Protein 3ES1 (pdb70)

Organism: Novosphingobium aromaticivorans (strain ATCC 700278 / DSM 12444 / CCUG 56034 / CIP 105152 / NBRC 16084 / F199) (NCBI:txid279238)

Sequence (160 aa):
EEALSDSGLPPVQRVVTGHDAHGRAVFKSEDVTPTRIPSGDASFLLVWTTATVPADNNDETDGRQREAGLTLDGGSVIRVVDLPGKESPHHRTNSIDYGIVLEGEIELELDDGAKRTVRQGGIIVQRGTNHLWRNTTDKPCRIAFILIEAPAYLHNGQPLPE

Foldseek 3Di:
DDQAPQRHFFDKAWDWAADPVRDIDTDDIDTGHFADPVPQKGKFWHAWAQAPVGDRVDPDGRRPDDDDDDDLHGKTKMKIKHAQHKDDDFDQWWKKKAWADAKKWKAFPPRDIDIAGHRGIDTRDRGHIMIHHNDHHMIMMIMMTGGHGADADVHDHDDD

InterPro domains:
  IPR011051 RmlC-like cupin domain superfamily [SSF51182] (77-151)
  IPR013096 Cupin 2, conserved barrel [PF07883] (82-149)
  IPR014710 RmlC-like jelly roll fold [G3DSA:2.60.120.10] (40-171)
  IPR047142 Oryzines biosynthesis cluster protein J/Cupin-domain-containing oxidoreductase virC-like [PTHR36156] (3-154)

Solvent-accessible surface area: 10150 Å² total

Nearest PDB structures (foldseek):
  3es1-assembly1_A-2  TM=1.006E+00  e=6.444E-29  Novosphingobium aromaticivorans DSM 12444
  2i45-assembly3_E  TM=8.284E-01  e=2.999E-05  Neisseria meningitidis
  2i45-assembly5_J  TM=8.050E-01  e=6.528E-05  Neisseria meningitidis
  5cu1-assembly1_A  TM=8.122E-01  e=1.660E-04  Ruegeria pomeroyi DSS-3
  4b29-assembly1_A  TM=8.159E-01  e=4.446E-04  Roseovarius nubinhibens ISM

Secondary structure (DSSP, 8-state):
----TTSSPPEEEEEEEE-TTS-EEEEEEEEE----TTSS--EEEEEEESSSS--TT----GGGPPP-SSTT-SEEEEEE--TT-B-----SEEEEEEEEES-EEEE-GGG-EEEE-TT-EEEE-S---EEE--SSS--EEEEEEEE-PPPEETTEEPP-

CATH classification: 2.20.70.150 (+1 more: 2.60.120.10)

Structure (mmCIF, N/CA/C/O backbone):
data_3ES1
#
_entry.id   3ES1
#
_cell.length_a   78.330
_cell.length_b   78.330
_cell.length_c   107.320
_cell.angle_alpha   90.000
_cell.angle_beta   90.000
_cell.angle_gamma   120.000
#
_symmetry.space_group_name_H-M   'P 64 2 2'
#
loop_
_entity.id
_entity.type
_entity.pdbx_description
1 polymer 'Cupin 2, conserved barrel domain protein'
2 non-polymer 'CHLORIDE ION'
3 water water
#
loop_
_atom_site.group_PDB
_atom_site.id
_atom_site.type_symbol
_atom_site.label_atom_id
_atom_site.label_alt_id
_atom_site.label_comp_id
_atom_site.label_asym_id
_atom_site.label_entity_id
_atom_site.label_seq_id
_atom_site.pdbx_PDB_ins_code
_atom_site.Cartn_x
_atom_site.Cartn_y
_atom_site.Cartn_z
_atom_site.occupancy
_atom_site.B_iso_or_equiv
_atom_site.auth_seq_id
_atom_site.auth_comp_id
_atom_site.auth_asym_id
_atom_site.auth_atom_id
_atom_site.pdbx_PDB_model_num
ATOM 1 N N A GLU A 1 4 ? 49.012 35.586 30.183 0.50 31.71 3 GLU A N 1
ATOM 2 N N B GLU A 1 4 ? 48.782 36.831 31.061 0.50 30.31 3 GLU A N 1
ATOM 3 C CA A GLU A 1 4 ? 47.515 35.488 30.032 0.50 31.15 3 GLU A CA 1
ATOM 4 C CA B GLU A 1 4 ? 47.787 36.000 30.301 0.50 30.07 3 GLU A CA 1
ATOM 5 C C A GLU A 1 4 ? 46.953 36.789 29.473 0.50 30.97 3 GLU A C 1
ATOM 6 C C B GLU A 1 4 ? 46.985 36.980 29.486 0.50 30.23 3 GLU A C 1
ATOM 7 O O A GLU A 1 4 ? 46.523 37.719 30.168 0.50 32.25 3 GLU A O 1
ATOM 8 O O B GLU A 1 4 ? 46.391 37.923 30.043 0.50 31.35 3 GLU A O 1
ATOM 19 N N . ALA A 1 5 ? 47.026 36.801 28.167 1.00 29.11 4 ALA A N 1
ATOM 20 C CA . ALA A 1 5 ? 46.410 37.760 27.285 1.00 27.82 4 ALA A CA 1
ATOM 21 C C . ALA A 1 5 ? 45.954 36.966 26.068 1.00 25.54 4 ALA A C 1
ATOM 22 O O . ALA A 1 5 ? 46.415 35.869 25.853 1.00 24.70 4 ALA A O 1
ATOM 24 N N . LEU A 1 6 ? 45.024 37.546 25.322 1.00 24.64 5 LEU A N 1
ATOM 25 C CA . LEU A 1 6 ? 44.670 37.084 23.977 1.00 23.18 5 LEU A CA 1
ATOM 26 C C . LEU A 1 6 ? 45.934 36.986 23.133 1.00 21.90 5 LEU A C 1
ATOM 27 O O . LEU A 1 6 ? 46.856 37.771 23.269 1.00 20.92 5 LEU A O 1
ATOM 32 N N . SER A 1 7 ? 45.979 35.968 22.280 1.00 20.76 6 SER A N 1
ATOM 33 C CA . SER A 1 7 ? 47.063 35.807 21.301 1.00 19.19 6 SER A CA 1
ATOM 34 C C . SER A 1 7 ? 47.108 36.965 20.299 1.00 18.89 6 SER A C 1
ATOM 35 O O . SER A 1 7 ? 46.113 37.671 20.037 1.00 17.68 6 SER A O 1
ATOM 38 N N . ASP A 1 8 ? 48.293 37.165 19.746 1.00 19.03 7 ASP A N 1
ATOM 39 C CA . ASP A 1 8 ? 48.500 38.256 18.775 1.00 19.20 7 ASP A CA 1
ATOM 40 C C . ASP A 1 8 ? 47.662 38.014 17.504 1.00 20.08 7 ASP A C 1
ATOM 41 O O . ASP A 1 8 ? 47.515 38.899 16.676 1.00 19.86 7 ASP A O 1
ATOM 46 N N . SER A 1 9 ? 47.136 36.791 17.352 1.00 19.45 8 SER A N 1
ATOM 47 C CA . SER A 1 9 ? 46.290 36.423 16.203 1.00 19.35 8 SER A CA 1
ATOM 48 C C . SER A 1 9 ? 44.834 36.715 16.517 1.00 20.33 8 SER A C 1
ATOM 49 O O . SER A 1 9 ? 43.961 36.578 15.665 1.00 19.86 8 SER A O 1
ATOM 52 N N . GLY A 1 10 ? 44.588 37.100 17.759 1.00 20.84 9 GLY A N 1
ATOM 53 C CA . GLY A 1 10 ? 43.209 37.317 18.253 1.00 20.69 9 GLY A CA 1
ATOM 54 C C . GLY A 1 10 ? 42.503 36.095 18.792 1.00 20.81 9 GLY A C 1
ATOM 55 O O . GLY A 1 10 ? 41.338 36.175 19.260 1.00 22.09 9 GLY A O 1
ATOM 56 N N . LEU A 1 11 ? 43.216 34.984 18.735 1.00 19.44 10 LEU A N 1
ATOM 57 C CA . LEU A 1 11 ? 42.746 33.686 19.292 1.00 18.23 10 LEU A CA 1
ATOM 58 C C . LEU A 1 11 ? 43.159 33.487 20.761 1.00 18.20 10 LEU A C 1
ATOM 59 O O . LEU A 1 11 ? 44.080 34.138 21.250 1.00 18.34 10 LEU A O 1
ATOM 64 N N . PRO A 1 12 ? 42.433 32.636 21.492 1.00 18.74 11 PRO A N 1
ATOM 65 C CA . PRO A 1 12 ? 42.721 32.410 22.922 1.00 18.06 11 PRO A CA 1
ATOM 66 C C . PRO A 1 12 ? 44.130 31.934 23.199 1.00 17.72 11 PRO A C 1
ATOM 67 O O . PRO A 1 12 ? 44.747 31.325 22.329 1.00 19.10 11 PRO A O 1
ATOM 71 N N . PRO A 1 13 ? 44.667 32.258 24.385 1.00 18.11 12 PRO A N 1
ATOM 72 C CA . PRO A 1 13 ? 45.965 31.683 24.756 1.00 18.02 12 PRO A CA 1
ATOM 73 C C . PRO A 1 13 ? 45.818 30.201 24.962 1.00 18.26 12 PRO A C 1
ATOM 74 O O . PRO A 1 13 ? 44.718 29.665 25.067 1.00 19.60 12 PRO A O 1
ATOM 78 N N . VAL A 1 14 ? 46.956 29.546 25.049 1.00 18.34 13 VAL A N 1
ATOM 79 C CA . VAL A 1 14 ? 47.018 28.085 25.117 1.00 18.33 13 VAL A CA 1
ATOM 80 C C . VAL A 1 14 ? 47.417 27.578 26.519 1.00 17.67 13 VAL A C 1
ATOM 81 O O . VAL A 1 14 ? 48.426 27.951 27.056 1.00 17.89 13 VAL A O 1
ATOM 85 N N . GLN A 1 15 ? 46.573 26.732 27.086 1.00 17.67 14 GLN A N 1
ATOM 86 C CA . GLN A 1 15 ? 46.874 26.000 28.327 1.00 17.30 14 GLN A CA 1
ATOM 87 C C . GLN A 1 15 ? 47.800 24.842 28.036 1.00 17.67 14 GLN A C 1
ATOM 88 O O . GLN A 1 15 ? 47.539 24.022 27.143 1.00 18.42 14 GLN A O 1
ATOM 94 N N . ARG A 1 16 ? 48.866 24.775 28.828 1.00 17.55 15 ARG A N 1
ATOM 95 C CA . ARG A 1 16 ? 49.840 23.688 28.815 1.00 18.31 15 ARG A CA 1
ATOM 96 C C . ARG A 1 16 ? 49.902 23.032 30.200 1.00 17.26 15 ARG A C 1
ATOM 97 O O . ARG A 1 16 ? 50.082 23.708 31.218 1.00 16.76 15 ARG A O 1
ATOM 105 N N . VAL A 1 17 ? 49.724 21.728 30.214 1.00 17.40 16 VAL A N 1
ATOM 106 C CA . VAL A 1 17 ? 49.803 20.946 31.442 1.00 17.51 16 VAL A CA 1
ATOM 107 C C . VAL A 1 17 ? 50.877 19.918 31.281 1.00 17.37 16 VAL A C 1
ATOM 108 O O . VAL A 1 17 ? 50.806 19.078 30.389 1.00 19.79 16 VAL A O 1
ATOM 112 N N . VAL A 1 18 ? 51.852 19.941 32.168 1.00 17.46 17 VAL A N 1
ATOM 113 C CA . VAL A 1 18 ? 53.007 19.006 32.093 1.00 16.86 17 VAL A CA 1
ATOM 114 C C . VAL A 1 18 ? 53.078 18.104 33.298 1.00 16.66 17 VAL A C 1
ATOM 115 O O . VAL A 1 18 ? 53.056 18.571 34.429 1.00 17.01 17 VAL A O 1
ATOM 119 N N . THR A 1 19 ? 53.211 16.796 33.047 1.00 16.50 18 THR A N 1
ATOM 120 C CA . THR A 1 19 ? 53.275 15.815 34.114 1.00 16.52 18 THR A CA 1
ATOM 121 C C . THR A 1 19 ? 54.711 15.396 34.386 1.00 16.98 18 THR A C 1
ATOM 122 O O . THR A 1 19 ? 55.608 15.714 33.641 1.00 18.43 18 THR A O 1
ATOM 126 N N . GLY A 1 20 ? 54.893 14.751 35.520 1.00 17.33 19 GLY A N 1
ATOM 127 C CA . GLY A 1 20 ? 56.217 14.255 35.915 1.00 18.65 19 GLY A CA 1
ATOM 128 C C . GLY A 1 20 ? 56.108 13.339 37.115 1.00 19.01 19 GLY A C 1
ATOM 129 O O . GLY A 1 20 ? 55.009 13.020 37.557 1.00 18.05 19 GLY A O 1
ATOM 130 N N . HIS A 1 21 ? 57.266 12.958 37.644 1.00 2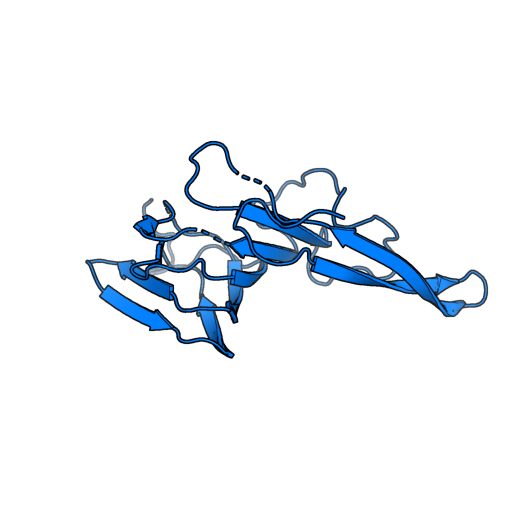0.11 20 HIS A N 1
ATOM 131 C CA . HIS A 1 21 ? 57.359 12.094 38.836 1.00 19.81 20 HIS A CA 1
ATOM 132 C C . HIS A 1 21 ? 58.031 12.835 39.958 1.00 20.61 20 HIS A C 1
ATOM 133 O O . HIS A 1 21 ? 58.930 13.655 39.721 1.00 20.04 20 HIS A O 1
ATOM 140 N N . ASP A 1 22 ? 57.556 12.583 41.169 1.00 20.86 21 ASP A N 1
ATOM 141 C CA . ASP A 1 22 ? 58.144 13.193 42.357 1.00 22.08 21 ASP A CA 1
ATOM 142 C C . ASP A 1 22 ? 59.218 12.297 42.954 1.00 22.31 21 ASP A C 1
ATOM 143 O O . ASP A 1 22 ? 59.602 11.269 42.367 1.00 22.75 21 ASP A O 1
ATOM 148 N N . ALA A 1 23 ? 59.728 12.704 44.108 1.00 23.40 22 ALA A N 1
ATOM 149 C CA . ALA A 1 23 ? 60.879 12.008 44.703 1.00 23.93 22 ALA A CA 1
ATOM 150 C C . ALA A 1 23 ? 60.468 10.661 45.210 1.00 24.80 22 ALA A C 1
ATOM 151 O O . ALA A 1 23 ? 61.303 9.854 45.569 1.00 25.02 22 ALA A O 1
ATOM 153 N N . HIS A 1 24 ? 59.162 10.428 45.231 1.00 24.48 23 HIS A N 1
ATOM 154 C CA . HIS A 1 24 ? 58.582 9.184 45.750 1.00 24.93 23 HIS A CA 1
ATOM 155 C C . HIS A 1 24 ? 58.153 8.308 44.626 1.00 24.16 23 HIS A C 1
ATOM 156 O O . HIS A 1 24 ? 57.595 7.255 44.854 1.00 24.87 23 HIS A O 1
ATOM 163 N N . GLY A 1 25 ? 58.462 8.738 43.407 1.00 23.39 24 GLY A N 1
ATOM 164 C CA . GLY A 1 25 ? 58.170 7.942 42.210 1.00 22.59 24 GLY A CA 1
ATOM 165 C C . GLY A 1 25 ? 56.696 7.974 41.837 1.00 21.82 24 GLY A C 1
ATOM 166 O O . GLY A 1 25 ? 56.196 7.123 41.099 1.00 22.97 24 GLY A O 1
ATOM 167 N N . ARG A 1 26 ? 55.998 8.950 42.393 1.00 20.81 25 ARG A N 1
ATOM 168 C CA . ARG A 1 26 ? 54.577 9.206 42.074 1.00 19.47 25 ARG A CA 1
ATOM 169 C C . ARG A 1 26 ? 54.367 10.169 40.902 1.00 18.49 25 ARG A C 1
ATOM 170 O O . ARG A 1 26 ? 55.115 11.151 40.710 1.00 18.09 25 ARG A O 1
ATOM 178 N N . ALA A 1 27 ? 53.328 9.875 40.130 1.00 18.04 26 ALA A N 1
ATOM 179 C CA . ALA A 1 27 ? 52.901 10.739 39.007 1.00 17.50 26 ALA A CA 1
ATOM 180 C C . ALA A 1 27 ? 52.118 11.933 39.550 1.00 18.06 26 ALA A C 1
ATOM 181 O O . ALA A 1 27 ? 51.112 11.806 40.252 1.00 17.36 26 ALA A O 1
ATOM 183 N N . VAL A 1 28 ? 52.679 13.093 39.253 1.00 18.69 27 VAL A N 1
ATOM 184 C CA . VAL A 1 28 ? 52.195 14.376 39.716 1.00 18.77 27 VAL A CA 1
ATOM 185 C C . VAL A 1 28 ? 52.170 15.385 38.582 1.00 20.19 27 VAL A C 1
ATOM 186 O O . VAL A 1 28 ? 52.714 15.132 37.504 1.00 20.92 27 VAL A O 1
ATOM 190 N N . PHE A 1 29 ? 51.520 16.516 38.840 1.00 19.83 28 PHE A N 1
ATOM 191 C CA . PHE A 1 29 ? 51.558 17.688 37.910 1.00 19.63 28 PHE A CA 1
ATOM 192 C C . PHE A 1 29 ? 52.823 18.488 38.148 1.00 20.22 28 PHE A C 1
ATOM 193 O O . PHE A 1 29 ? 53.126 18.848 39.285 1.00 20.60 28 PHE A O 1
ATOM 201 N N . LYS A 1 30 ? 53.558 18.740 37.064 1.00 20.37 29 LYS A N 1
ATOM 202 C CA . LYS A 1 30 ? 54.878 19.383 37.093 1.00 21.68 29 LYS A CA 1
ATOM 203 C C . LYS A 1 30 ? 54.738 20.887 36.904 1.00 21.63 29 LYS A C 1
ATOM 204 O O . LYS A 1 30 ? 55.360 21.663 37.608 1.00 21.30 29 LYS A O 1
ATOM 210 N N . SER A 1 31 ? 53.891 21.279 35.958 1.00 21.20 30 SER A N 1
ATOM 211 C CA . SER A 1 31 ? 53.609 22.671 35.686 1.00 21.34 30 SER A CA 1
ATOM 212 C C . SER A 1 31 ? 52.330 22.858 34.881 1.00 21.41 30 SER A C 1
ATOM 213 O O . SER A 1 31 ? 51.853 21.949 34.164 1.00 22.35 30 SER A O 1
ATOM 216 N N . GLU A 1 32 ? 51.782 24.047 35.024 1.00 20.70 31 GLU A N 1
ATOM 217 C CA . GLU A 1 32 ? 50.628 24.474 34.227 1.00 20.73 31 GLU A CA 1
ATOM 218 C C . GLU A 1 32 ? 50.698 25.950 33.945 1.00 20.41 31 GLU A C 1
ATOM 219 O O . GLU A 1 32 ? 51.061 26.739 34.819 1.00 20.37 31 GLU A O 1
ATOM 225 N N . ASP A 1 33 ? 50.374 26.316 32.719 1.00 19.37 32 ASP A N 1
ATOM 226 C CA . ASP A 1 33 ? 50.425 27.723 32.304 1.00 18.97 32 ASP A CA 1
ATOM 227 C C . ASP A 1 33 ? 49.440 27.970 31.203 1.00 19.15 32 ASP A C 1
ATOM 228 O O . ASP A 1 33 ? 49.104 27.070 30.475 1.00 16.94 32 ASP A O 1
ATOM 233 N N . VAL A 1 34 ? 49.014 29.229 31.084 1.00 18.37 33 VAL A N 1
ATOM 234 C CA . VAL A 1 34 ? 48.168 29.656 29.969 1.00 18.58 33 VAL A CA 1
ATOM 235 C C . VAL A 1 34 ? 48.893 30.823 29.315 1.00 19.46 33 VAL A C 1
ATOM 236 O O . VAL A 1 34 ? 49.067 31.867 29.943 1.00 19.13 33 VAL A O 1
ATOM 240 N N . THR A 1 35 ? 49.301 30.622 28.057 1.00 19.84 34 THR A N 1
ATOM 241 C CA . THR A 1 35 ? 50.241 31.500 27.348 1.00 19.39 34 THR A CA 1
ATOM 242 C C . THR A 1 35 ? 49.789 31.823 25.907 1.00 20.00 34 THR A C 1
ATOM 243 O O . THR A 1 35 ? 49.386 30.936 25.175 1.00 18.55 34 THR A O 1
ATOM 247 N N . PRO A 1 36 ? 49.857 33.105 25.500 1.00 19.61 35 PRO A N 1
ATOM 248 C CA . PRO A 1 36 ? 49.473 33.474 24.139 1.00 19.44 35 PRO A CA 1
ATOM 249 C C . PRO A 1 36 ? 50.470 33.057 23.084 1.00 18.97 35 PRO A C 1
ATOM 250 O O . PRO A 1 36 ? 51.653 32.975 23.350 1.00 17.60 35 PRO A O 1
ATOM 254 N N . THR A 1 37 ? 49.973 32.813 21.872 1.00 18.88 36 THR A N 1
ATOM 255 C CA . THR A 1 37 ? 50.850 32.806 20.700 1.00 18.75 36 THR A CA 1
ATOM 256 C C . THR A 1 37 ? 51.234 34.277 20.423 1.00 17.41 36 THR A C 1
ATOM 257 O O . THR A 1 37 ? 50.473 35.207 20.649 1.00 18.31 36 THR A O 1
ATOM 261 N N . ARG A 1 38 ? 52.468 34.451 19.983 1.00 18.39 37 ARG A N 1
ATOM 262 C CA . ARG A 1 38 ? 53.036 35.772 19.694 1.00 18.40 37 ARG A CA 1
ATOM 263 C C . ARG A 1 38 ? 53.530 35.918 18.254 1.00 18.08 37 ARG A C 1
ATOM 264 O O . ARG A 1 38 ? 54.020 34.978 17.593 1.00 17.87 37 ARG A O 1
ATOM 280 N N . ILE A 1 40 ? 55.414 36.744 14.898 1.00 18.28 39 ILE A N 1
ATOM 281 C CA . ILE A 1 40 ? 56.784 36.665 14.344 1.00 18.51 39 ILE A CA 1
ATOM 282 C C . ILE A 1 40 ? 57.067 37.975 13.558 1.00 18.34 39 ILE A C 1
ATOM 283 O O . ILE A 1 40 ? 56.121 38.705 13.176 1.00 17.98 39 ILE A O 1
ATOM 288 N N . PRO A 1 41 ? 58.360 38.279 13.310 1.00 18.63 40 PRO A N 1
ATOM 289 C CA . PRO A 1 41 ? 58.693 39.568 12.666 1.00 19.10 40 PRO A CA 1
ATOM 290 C C . PRO A 1 41 ? 57.998 39.862 11.344 1.00 19.28 40 PRO A C 1
ATOM 291 O O . PRO A 1 41 ? 57.629 41.010 11.099 1.00 19.40 40 PRO A O 1
ATOM 295 N N . SER A 1 42 ? 57.765 38.837 10.540 1.00 19.07 41 SER A N 1
ATOM 296 C CA . SER A 1 42 ? 57.149 39.002 9.190 1.00 18.97 41 SER A CA 1
ATOM 297 C C . SER A 1 42 ? 55.694 39.481 9.244 1.00 19.93 41 SER A C 1
ATOM 298 O O . SER A 1 42 ? 55.184 40.123 8.296 1.00 19.66 41 SER A O 1
ATOM 301 N N . GLY A 1 43 ? 55.062 39.204 10.385 1.00 19.24 42 GLY A N 1
ATOM 302 C CA . GLY A 1 43 ? 53.641 39.475 10.593 1.00 19.04 42 GLY A CA 1
ATOM 303 C C . GLY A 1 43 ? 52.691 38.481 9.931 1.00 19.25 42 GLY A C 1
ATOM 304 O O . GLY A 1 43 ? 51.510 38.688 9.903 1.00 21.01 42 GLY A O 1
ATOM 305 N N . ASP A 1 44 ? 53.222 37.390 9.419 1.00 18.93 43 ASP A N 1
ATOM 306 C CA . ASP A 1 44 ? 52.409 36.359 8.737 1.00 19.04 43 ASP A CA 1
ATOM 307 C C . ASP A 1 44 ? 51.721 35.354 9.659 1.00 18.03 43 ASP A C 1
ATOM 308 O O . ASP A 1 44 ? 50.704 34.777 9.292 1.00 17.24 43 ASP A O 1
ATOM 313 N N . ALA A 1 45 ? 52.321 35.158 10.826 1.00 17.86 44 ALA A N 1
ATOM 314 C CA . ALA A 1 45 ? 51.912 34.117 11.799 1.00 17.97 44 ALA A CA 1
ATOM 315 C C . ALA A 1 45 ? 52.243 34.537 13.241 1.00 18.65 44 ALA A C 1
ATOM 316 O O . ALA A 1 45 ? 53.095 35.394 13.489 1.00 18.69 44 ALA A O 1
ATOM 318 N N . SER A 1 46 ? 51.463 33.981 14.158 1.00 18.56 45 SER A N 1
ATOM 319 C CA . SER A 1 46 ? 51.652 34.180 15.599 1.00 18.82 45 SER A CA 1
ATOM 320 C C . SER A 1 46 ? 51.843 32.756 16.162 1.00 18.61 45 SER A C 1
ATOM 321 O O . SER A 1 46 ? 51.069 31.853 15.860 1.00 18.49 45 SER A O 1
ATOM 324 N N . PHE A 1 47 ? 52.908 32.538 16.913 1.00 19.05 46 PHE A N 1
ATOM 325 C CA . PHE A 1 47 ? 53.276 31.170 17.320 1.00 17.86 46 PHE A CA 1
ATOM 326 C C . PHE A 1 47 ? 53.578 30.973 18.809 1.00 17.72 46 PHE A C 1
ATOM 327 O O . PHE A 1 47 ? 53.825 31.916 19.548 1.00 16.16 46 PHE A O 1
ATOM 335 N N . LEU A 1 48 ? 53.524 29.689 19.229 1.00 15.89 47 LEU A N 1
ATOM 336 C CA . LEU A 1 48 ? 53.944 29.284 20.567 1.00 15.80 47 LEU A CA 1
ATOM 337 C C . LEU A 1 48 ? 54.597 27.951 20.575 1.00 15.67 47 LEU A C 1
ATOM 338 O O . LEU A 1 48 ? 53.964 26.964 20.210 1.00 17.50 47 LEU A O 1
ATOM 343 N N . LEU A 1 49 ? 55.859 27.917 21.025 1.00 16.20 48 LEU A N 1
ATOM 344 C CA . LEU A 1 49 ? 56.548 26.639 21.355 1.00 16.78 48 LEU A CA 1
ATOM 345 C C . LEU A 1 49 ? 55.946 26.028 22.601 1.00 15.55 48 LEU A C 1
ATOM 346 O O . LEU A 1 49 ? 55.762 26.699 23.609 1.00 16.10 48 LEU A O 1
ATOM 351 N N . VAL A 1 50 ? 55.640 24.741 22.539 1.00 17.02 49 VAL A N 1
ATOM 352 C CA . VAL A 1 50 ? 55.016 24.076 23.667 1.00 16.81 49 VAL A CA 1
ATOM 353 C C . VAL A 1 50 ? 55.979 23.133 24.393 1.00 17.43 49 VAL A C 1
ATOM 354 O O . VAL A 1 50 ? 56.069 23.174 25.600 1.00 18.26 49 VAL A O 1
ATOM 358 N N . TRP A 1 51 ? 56.685 22.319 23.624 1.00 16.55 50 TRP A N 1
ATOM 359 C CA . TRP A 1 51 ? 57.642 21.336 24.146 1.00 16.82 50 TRP A CA 1
ATOM 360 C C . TRP A 1 51 ? 58.615 20.906 23.059 1.00 17.02 50 TRP A C 1
ATOM 361 O O . TRP A 1 51 ? 58.327 21.016 21.856 1.00 16.94 50 TRP A O 1
ATOM 372 N N . THR A 1 52 ? 59.735 20.391 23.538 1.00 16.67 51 THR A N 1
ATOM 373 C CA . THR A 1 52 ? 60.777 19.745 22.735 1.00 17.31 51 THR A CA 1
ATOM 374 C C . THR A 1 52 ? 61.405 18.607 23.495 1.00 18.42 51 THR A C 1
ATOM 375 O O . THR A 1 52 ? 61.458 18.622 24.724 1.00 20.43 51 THR A O 1
ATOM 379 N N . THR A 1 53 ? 61.907 17.624 22.769 1.00 18.31 52 THR A N 1
ATOM 380 C CA . THR A 1 53 ? 62.790 16.595 23.363 1.00 18.37 52 THR A CA 1
ATOM 381 C C . THR A 1 53 ? 64.109 16.635 22.607 1.00 19.41 52 THR A C 1
ATOM 382 O O . THR A 1 53 ? 64.119 16.856 21.385 1.00 20.29 52 THR A O 1
ATOM 386 N N . ALA A 1 54 ? 65.219 16.465 23.325 1.00 20.01 53 ALA A N 1
ATOM 387 C CA . ALA A 1 54 ? 66.548 16.632 22.717 1.00 19.78 53 ALA A CA 1
ATOM 388 C C . ALA A 1 54 ? 66.797 15.493 21.742 1.00 20.03 53 ALA A C 1
ATOM 389 O O . ALA A 1 54 ? 67.482 15.660 20.751 1.00 19.66 53 ALA A O 1
ATOM 391 N N . THR A 1 55 ? 66.182 14.350 22.038 1.00 19.49 54 THR A N 1
ATOM 392 C CA . THR A 1 55 ? 66.322 13.132 21.242 1.00 19.67 54 THR A CA 1
ATOM 393 C C . THR A 1 55 ? 64.969 12.478 21.016 1.00 20.46 54 THR A C 1
ATOM 394 O O . THR A 1 55 ? 63.995 12.755 21.743 1.00 20.50 54 THR A O 1
ATOM 398 N N . VAL A 1 56 ? 64.929 11.637 19.987 1.00 19.87 55 VAL A N 1
ATOM 399 C CA . VAL A 1 56 ? 63.924 10.601 19.870 1.00 19.79 55 VAL A CA 1
ATOM 400 C C . VAL A 1 56 ? 64.658 9.252 19.658 1.00 20.49 55 VAL A C 1
ATOM 401 O O . VAL A 1 56 ? 65.535 9.187 18.784 1.00 20.30 55 VAL A O 1
ATOM 405 N N . PRO A 1 57 ? 64.364 8.217 20.487 1.00 20.42 56 PRO A N 1
ATOM 406 C CA . PRO A 1 57 ? 63.434 8.242 21.631 1.00 20.40 56 PRO A CA 1
ATOM 407 C C . PRO A 1 57 ? 63.755 9.326 22.646 1.00 20.47 56 PRO A C 1
ATOM 408 O O . PRO A 1 57 ? 64.893 9.778 22.782 1.00 20.82 56 PRO A O 1
ATOM 412 N N . ALA A 1 58 ? 62.706 9.714 23.354 1.00 19.96 57 ALA A N 1
ATOM 413 C CA . ALA A 1 58 ? 62.763 10.803 24.320 1.00 19.72 57 ALA A CA 1
ATOM 414 C C . ALA A 1 58 ? 63.280 10.265 25.655 1.00 19.83 57 ALA A C 1
ATOM 415 O O . ALA A 1 58 ? 63.677 9.100 25.771 1.00 18.62 57 ALA A O 1
ATOM 417 N N . ASP A 1 59 ? 63.258 11.141 26.649 1.00 19.50 58 ASP A N 1
ATOM 418 C CA . ASP A 1 59 ? 63.825 10.827 27.985 1.00 19.45 58 ASP A CA 1
ATOM 419 C C . ASP A 1 59 ? 62.957 11.366 29.071 1.00 18.75 58 ASP A C 1
ATOM 420 O O . ASP A 1 59 ? 62.934 12.568 29.328 1.00 17.44 58 ASP A O 1
ATOM 425 N N . ASN A 1 60 ? 62.196 10.479 29.713 1.00 17.72 59 ASN A N 1
ATOM 426 C CA . ASN A 1 60 ? 61.336 10.962 30.778 1.00 18.25 59 ASN A CA 1
ATOM 427 C C . ASN A 1 60 ? 62.077 11.112 32.094 1.00 18.53 59 ASN A C 1
ATOM 428 O O . ASN A 1 60 ? 61.462 11.382 33.138 1.00 19.63 59 ASN A O 1
ATOM 433 N N . ASN A 1 61 ? 63.393 10.958 32.046 1.00 18.38 60 ASN A N 1
ATOM 434 C CA . ASN A 1 61 ? 64.256 11.366 33.199 1.00 19.10 60 ASN A CA 1
ATOM 435 C C . ASN A 1 61 ? 64.932 12.721 33.017 1.00 19.55 60 ASN A C 1
ATOM 436 O O . ASN A 1 61 ? 65.616 13.251 33.917 1.00 20.36 60 ASN A O 1
ATOM 441 N N . ASP A 1 62 ? 64.632 13.331 31.882 1.00 18.90 61 ASP A N 1
ATOM 442 C CA . ASP A 1 62 ? 65.075 14.690 31.555 1.00 19.49 61 ASP A CA 1
ATOM 443 C C . ASP A 1 62 ? 64.009 15.671 32.008 1.00 20.07 61 ASP A C 1
ATOM 444 O O . ASP A 1 62 ? 62.933 15.751 31.430 1.00 20.09 61 ASP A O 1
ATOM 449 N N . GLU A 1 63 ? 64.359 16.394 33.063 1.00 21.15 62 GLU A N 1
ATOM 450 C CA . GLU A 1 63 ? 63.455 17.294 33.784 1.00 21.35 62 GLU A CA 1
ATOM 451 C C . GLU A 1 63 ? 63.465 18.699 33.185 1.00 21.46 62 GLU A C 1
ATOM 452 O O . GLU A 1 63 ? 62.752 19.586 33.649 1.00 21.83 62 GLU A O 1
ATOM 458 N N . THR A 1 64 ? 64.253 18.901 32.140 1.00 20.80 63 THR A N 1
ATOM 459 C CA . THR A 1 64 ? 64.222 20.187 31.400 1.00 20.38 63 THR A CA 1
ATOM 460 C C . THR A 1 64 ? 62.849 20.575 30.892 1.00 20.05 63 THR A C 1
ATOM 461 O O . THR A 1 64 ? 62.151 19.752 30.313 1.00 19.82 63 THR A O 1
ATOM 465 N N . ASP A 1 65 ? 62.494 21.846 31.069 1.00 18.96 64 ASP A N 1
ATOM 466 C CA . ASP A 1 65 ? 61.340 22.423 30.358 1.00 19.95 64 ASP A CA 1
ATOM 467 C C . ASP A 1 65 ? 61.643 22.519 28.867 1.00 20.28 64 ASP A C 1
ATOM 468 O O . ASP A 1 65 ? 62.592 23.176 28.449 1.00 19.09 64 ASP A O 1
ATOM 473 N N . GLY A 1 66 ? 60.842 21.796 28.089 1.00 19.90 65 GLY A N 1
ATOM 474 C CA . GLY A 1 66 ? 61.037 21.656 26.676 1.00 21.24 65 GLY A CA 1
ATOM 475 C C . GLY A 1 66 ? 60.927 22.974 25.929 1.00 23.18 65 GLY A C 1
ATOM 476 O O . GLY A 1 66 ? 61.444 23.123 24.822 1.00 24.06 65 GLY A O 1
ATOM 477 N N . ARG A 1 67 ? 60.307 23.947 26.584 1.00 23.26 66 ARG A N 1
ATOM 478 C CA . ARG A 1 67 ? 60.074 25.253 25.987 1.00 24.54 66 ARG A CA 1
ATOM 479 C C . ARG A 1 67 ? 61.340 26.112 26.159 1.00 25.37 66 ARG A C 1
ATOM 480 O O . ARG A 1 67 ? 61.541 27.096 25.479 1.00 25.25 66 ARG A O 1
ATOM 488 N N . GLN A 1 68 ? 62.230 25.657 27.027 1.00 26.87 67 GLN A N 1
ATOM 489 C CA . GLN A 1 68 ? 63.401 26.434 27.398 1.00 28.33 67 GLN A CA 1
ATOM 490 C C . GLN A 1 68 ? 64.672 25.656 27.170 1.00 29.52 67 GLN A C 1
ATOM 491 O O . GLN A 1 68 ? 65.655 25.858 27.861 1.00 32.01 67 GLN A O 1
ATOM 497 N N . ARG A 1 69 ? 64.646 24.729 26.248 1.00 29.83 68 ARG A N 1
ATOM 498 C CA . ARG A 1 69 ? 65.798 23.889 25.972 1.00 30.14 68 ARG A CA 1
ATOM 499 C C . ARG A 1 69 ? 66.759 24.581 25.022 1.00 32.17 68 ARG A C 1
ATOM 500 O O . ARG A 1 69 ? 66.359 25.138 23.992 1.00 32.30 68 ARG A O 1
ATOM 508 N N . GLU A 1 70 ? 68.030 24.550 25.402 1.00 33.33 69 GLU A N 1
ATOM 509 C CA . GLU A 1 70 ? 69.127 25.012 24.544 1.00 34.95 69 GLU A CA 1
ATOM 510 C C . GLU A 1 70 ? 69.097 24.298 23.211 1.00 35.33 69 GLU A C 1
ATOM 511 O O . GLU A 1 70 ? 68.783 23.120 23.102 1.00 36.16 69 GLU A O 1
ATOM 513 N N . ALA A 1 71 ? 69.464 25.046 22.195 1.00 36.17 70 ALA A N 1
ATOM 514 C CA . ALA A 1 71 ? 69.554 24.520 20.828 1.00 36.80 70 ALA A CA 1
ATOM 515 C C . ALA A 1 71 ? 70.563 23.382 20.737 1.00 36.99 70 ALA A C 1
ATOM 516 O O . ALA A 1 71 ? 71.665 23.485 21.277 1.00 36.62 70 ALA A O 1
ATOM 518 N N . GLY A 1 72 ? 70.143 22.300 20.073 1.00 38.08 71 GLY A N 1
ATOM 519 C CA . GLY A 1 72 ? 70.973 21.110 19.840 1.00 39.26 71 GLY A CA 1
ATOM 520 C C . GLY A 1 72 ? 71.812 21.177 18.576 1.00 41.15 71 GLY A C 1
ATOM 521 O O . GLY A 1 72 ? 71.986 22.248 17.959 1.00 41.53 71 GLY A O 1
ATOM 522 N N . LEU A 1 73 ? 72.334 20.021 18.187 1.00 42.54 72 LEU A N 1
ATOM 523 C CA . LEU A 1 73 ? 73.165 19.921 16.967 1.00 43.76 72 LEU A CA 1
ATOM 524 C C . LEU A 1 73 ? 72.310 19.620 15.738 1.00 44.02 72 LEU A C 1
ATOM 525 O O . LEU A 1 73 ? 72.069 20.489 14.901 1.00 46.17 72 LEU A O 1
ATOM 530 N N . THR A 1 74 ? 71.905 18.366 15.621 1.00 43.42 73 THR A N 1
ATOM 531 C CA . THR A 1 74 ? 70.997 17.957 14.545 1.00 43.08 73 THR A CA 1
ATOM 532 C C . THR A 1 74 ? 69.863 18.955 14.284 1.00 41.74 73 THR A C 1
ATOM 533 O O . THR A 1 74 ? 68.918 19.093 15.044 1.00 40.34 73 THR A O 1
ATOM 537 N N . LEU A 1 75 ? 69.950 19.637 13.166 1.00 40.76 74 LEU A N 1
ATOM 538 C CA . LEU A 1 75 ? 68.788 20.388 12.699 1.00 39.93 74 LEU A CA 1
ATOM 539 C C . LEU A 1 75 ? 67.572 19.456 12.719 1.00 38.82 74 LEU A C 1
ATOM 540 O O . LEU A 1 75 ? 67.602 18.377 12.137 1.00 37.94 74 LEU A O 1
ATOM 545 N N . ASP A 1 76 ? 66.515 19.902 13.396 1.00 37.62 75 ASP A N 1
ATOM 546 C CA . ASP A 1 76 ? 65.222 19.159 13.512 1.00 37.10 75 ASP A CA 1
ATOM 547 C C . ASP A 1 76 ? 65.357 17.814 14.230 1.00 35.36 75 ASP A C 1
ATOM 548 O O . ASP A 1 76 ? 64.474 16.932 14.117 1.00 35.38 75 ASP A O 1
ATOM 553 N N . GLY A 1 77 ? 66.475 17.693 14.948 1.00 32.55 76 GLY A N 1
ATOM 554 C CA . GLY A 1 77 ? 66.737 16.584 15.877 1.00 30.70 76 GLY A CA 1
ATOM 555 C C . GLY A 1 77 ? 65.673 16.484 16.965 1.00 27.96 76 GLY A C 1
ATOM 556 O O . GLY A 1 77 ? 65.040 17.465 17.312 1.00 28.47 76 GLY A O 1
ATOM 557 N N . GLY A 1 78 ? 65.454 15.287 17.480 1.00 24.89 77 GLY A N 1
ATOM 558 C CA . GLY A 1 78 ? 64.452 15.086 18.525 1.00 23.67 77 GLY A CA 1
ATOM 559 C C . GLY A 1 78 ? 63.025 15.364 18.083 1.00 22.00 77 GLY A C 1
ATOM 560 O O . GLY A 1 78 ? 62.635 15.058 16.966 1.00 21.52 77 GLY A O 1
ATOM 561 N N . SER A 1 79 ? 62.229 15.916 18.989 1.00 21.32 78 SER A N 1
ATOM 562 C CA . SER A 1 79 ? 60.857 16.318 18.666 1.00 21.11 78 SER A CA 1
ATOM 563 C C . SER A 1 79 ? 60.538 17.697 19.140 1.00 20.30 78 SER A C 1
ATOM 564 O O . SER A 1 79 ? 61.161 18.247 20.049 1.00 18.90 78 SER A O 1
ATOM 567 N N . VAL A 1 80 ? 59.544 18.243 18.473 1.00 19.58 79 VAL A N 1
ATOM 568 C CA . VAL A 1 80 ? 59.028 19.618 18.716 1.00 19.37 79 VAL A CA 1
ATOM 569 C C . VAL A 1 80 ? 57.501 19.616 18.635 1.00 18.93 79 VAL A C 1
ATOM 570 O O . VAL A 1 80 ? 56.914 19.045 17.708 1.00 19.02 79 VAL A O 1
ATOM 574 N N . ILE A 1 81 ? 56.851 20.231 19.605 1.00 17.93 80 ILE A N 1
ATOM 575 C CA . ILE A 1 81 ? 55.424 20.572 19.434 1.00 17.11 80 ILE A CA 1
ATOM 576 C C . ILE A 1 81 ? 55.280 22.070 19.607 1.00 17.57 80 ILE A C 1
ATOM 577 O O . ILE A 1 81 ? 55.706 22.637 20.596 1.00 16.77 80 ILE A O 1
ATOM 582 N N . ARG A 1 82 ? 54.708 22.705 18.585 1.00 17.39 81 ARG A N 1
ATOM 583 C CA . ARG A 1 82 ? 54.384 24.128 18.645 1.00 16.85 81 ARG A CA 1
ATOM 584 C C . ARG A 1 82 ? 53.021 24.391 18.046 1.00 17.26 81 ARG A C 1
ATOM 585 O O . ARG A 1 82 ? 52.494 23.584 17.250 1.00 19.05 81 ARG A O 1
ATOM 593 N N . VAL A 1 83 ? 52.451 25.532 18.441 1.00 16.72 82 VAL A N 1
ATOM 594 C CA . VAL A 1 83 ? 51.210 26.040 17.909 1.00 16.46 82 VAL A CA 1
ATOM 595 C C . VAL A 1 83 ? 51.487 27.250 16.988 1.00 16.00 82 VAL A C 1
ATOM 596 O O . VAL A 1 83 ? 52.186 28.210 17.362 1.00 15.69 82 VAL A O 1
ATOM 600 N N . VAL A 1 84 ? 50.964 27.15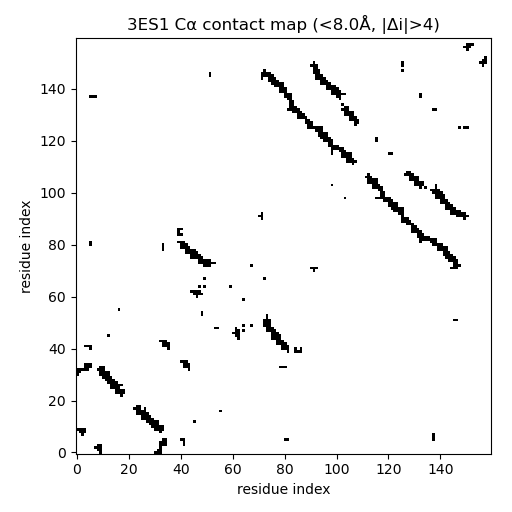9 15.780 1.00 15.18 83 VAL A N 1
ATOM 601 C CA . VAL A 1 84 ? 51.137 28.231 14.740 1.00 16.71 83 VAL A CA 1
ATOM 602 C C . VAL A 1 84 ? 49.777 28.747 14.300 1.00 16.47 83 VAL A C 1
ATOM 603 O O . VAL A 1 84 ? 48.898 27.986 13.868 1.00 17.98 83 VAL A O 1
ATOM 607 N N . ASP A 1 85 ? 49.611 30.056 14.450 1.00 16.63 84 ASP A N 1
ATOM 608 C CA . ASP A 1 85 ? 48.389 30.749 13.988 1.00 16.50 84 ASP A CA 1
ATOM 609 C C . ASP A 1 85 ? 48.727 31.494 12.733 1.00 16.07 84 ASP A C 1
ATOM 610 O O . ASP A 1 85 ? 49.434 32.504 12.760 1.00 14.42 84 ASP A O 1
ATOM 631 N N . LEU A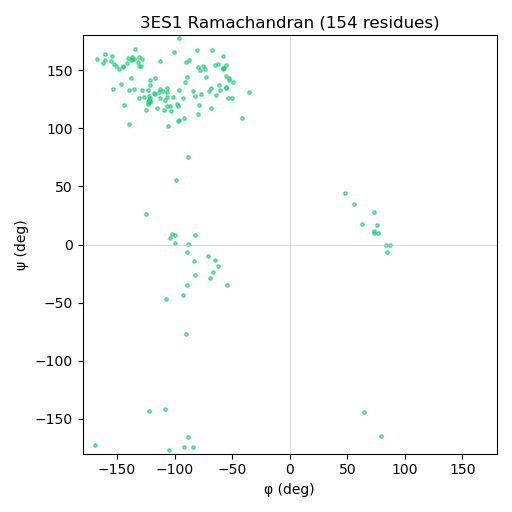 1 87 ? 47.813 33.864 9.857 1.00 17.06 86 LEU A N 1
ATOM 632 C CA . LEU A 1 87 ? 46.923 35.042 9.774 1.00 18.80 86 LEU A CA 1
ATOM 633 C C . LEU A 1 87 ? 46.213 35.133 8.425 1.00 18.85 86 LEU A C 1
ATOM 634 O O . LEU A 1 87 ? 46.695 34.587 7.427 1.00 19.86 86 LEU A O 1
ATOM 639 N N . PRO A 1 88 ? 45.031 35.782 8.396 1.00 19.89 87 PRO A N 1
ATOM 640 C CA . PRO A 1 88 ? 44.259 35.789 7.139 1.00 20.22 87 PRO A CA 1
ATOM 641 C C . PRO A 1 88 ? 45.019 36.457 6.000 1.00 20.55 87 PRO A C 1
ATOM 642 O O . PRO A 1 88 ? 45.630 37.489 6.195 1.00 20.88 87 PRO A O 1
ATOM 646 N N . GLY A 1 89 ? 44.972 35.850 4.823 1.00 20.99 88 GLY A N 1
ATOM 647 C CA . GLY A 1 89 ? 45.654 36.382 3.647 1.00 21.24 88 GLY A CA 1
ATOM 648 C C . GLY A 1 89 ? 47.162 36.239 3.643 1.00 22.29 88 GLY A C 1
ATOM 649 O O . GLY A 1 89 ? 47.866 36.854 2.845 1.00 22.23 88 GLY A O 1
ATOM 650 N N . LYS A 1 90 ? 47.674 35.449 4.575 1.00 21.44 89 LYS A N 1
ATOM 651 C CA . LYS A 1 90 ? 49.122 35.261 4.728 1.00 20.97 89 LYS A CA 1
ATOM 652 C C . LYS A 1 90 ? 49.541 33.858 4.372 1.00 21.33 89 LYS A C 1
ATOM 653 O O . LYS A 1 90 ? 48.741 32.904 4.403 1.00 21.16 89 LYS A O 1
ATOM 659 N N . GLU A 1 91 ? 50.815 33.743 4.053 1.00 21.22 90 GLU A N 1
ATOM 660 C CA . GLU A 1 91 ? 51.407 32.439 3.792 1.00 22.61 90 GLU A CA 1
ATOM 661 C C . GLU A 1 91 ? 52.817 32.315 4.353 1.00 21.61 90 GLU A C 1
ATOM 662 O O . GLU A 1 91 ? 53.524 33.291 4.528 1.00 21.65 90 GLU A O 1
ATOM 668 N N . SER A 1 92 ? 53.206 31.077 4.586 1.00 21.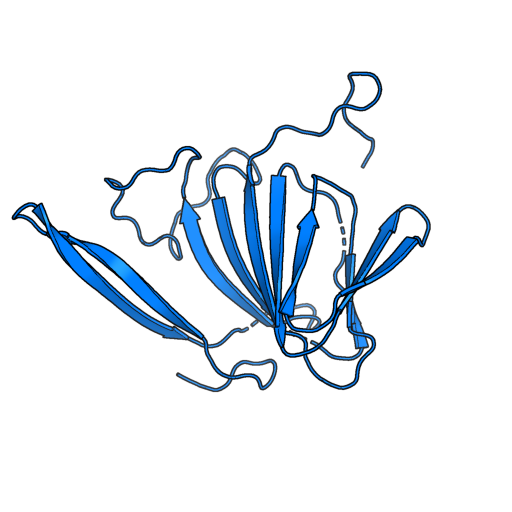95 91 SER A N 1
ATOM 669 C CA . SER A 1 92 ? 54.525 30.757 5.152 1.00 22.19 91 SER A CA 1
ATOM 670 C C . SER A 1 92 ? 55.528 30.627 3.998 1.00 22.78 91 SER A C 1
ATOM 671 O O . SER A 1 92 ? 55.107 30.465 2.867 1.00 21.76 91 SER A O 1
ATOM 674 N N . PRO A 1 93 ? 56.850 30.768 4.279 1.00 23.56 92 PRO A N 1
ATOM 675 C CA . PRO A 1 93 ? 57.857 30.420 3.319 1.00 23.89 92 PRO A CA 1
ATOM 676 C C . PRO A 1 93 ? 57.845 28.945 2.999 1.00 23.35 92 PRO A C 1
ATOM 677 O O . PRO A 1 93 ? 57.564 28.104 3.832 1.00 23.68 92 PRO A O 1
ATOM 697 N N A HIS A 1 95 ? 59.382 25.527 2.291 0.60 21.92 94 HIS A N 1
ATOM 698 N N B HIS A 1 95 ? 59.450 25.557 2.434 0.40 20.67 94 HIS A N 1
ATOM 699 C CA A HIS A 1 95 ? 60.569 24.799 2.740 0.60 22.75 94 HIS A CA 1
ATOM 700 C CA B HIS A 1 95 ? 60.626 24.863 2.930 0.40 20.68 94 HIS A CA 1
ATOM 701 C C A HIS A 1 95 ? 60.317 23.336 3.044 0.60 22.22 94 HIS A C 1
ATOM 702 C C B HIS A 1 95 ? 60.339 23.370 3.042 0.40 21.07 94 HIS A C 1
ATOM 703 O O A HIS A 1 95 ? 59.181 22.879 3.171 0.60 21.50 94 HIS A O 1
ATOM 704 O O B HIS A 1 95 ? 59.195 22.918 3.024 0.40 20.53 94 HIS A O 1
ATOM 717 N N . ARG A 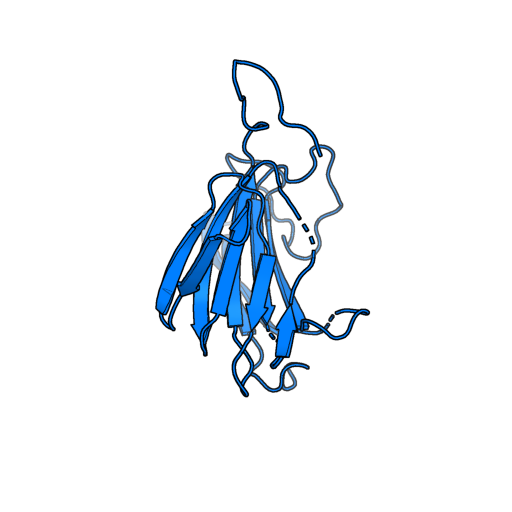1 96 ? 61.432 22.642 3.173 1.00 21.22 95 ARG A N 1
ATOM 718 C CA . ARG A 1 96 ? 61.460 21.210 3.474 1.00 21.75 95 ARG A CA 1
ATOM 719 C C . ARG A 1 96 ? 62.307 20.989 4.702 1.00 20.62 95 ARG A C 1
ATOM 720 O O . ARG A 1 96 ? 63.298 21.648 4.875 1.00 19.97 95 ARG A O 1
ATOM 728 N N . THR A 1 97 ? 61.900 20.059 5.558 1.00 18.94 96 THR A N 1
ATOM 729 C CA . THR A 1 97 ? 62.667 19.714 6.769 1.00 18.66 96 THR A CA 1
ATOM 730 C C . THR A 1 97 ? 62.897 18.209 6.833 1.00 18.74 96 THR A C 1
ATOM 731 O O . THR A 1 97 ? 62.163 17.411 6.226 1.00 17.49 96 THR A O 1
ATOM 735 N N . ASN A 1 98 ? 63.903 17.867 7.619 1.00 18.57 97 ASN A N 1
ATOM 736 C CA . ASN A 1 98 ? 64.264 16.468 7.918 1.00 19.66 97 ASN A CA 1
ATOM 737 C C . ASN A 1 98 ? 63.505 15.925 9.132 1.00 19.88 97 ASN A C 1
ATOM 738 O O . ASN A 1 98 ? 64.024 15.749 10.258 1.00 20.48 97 ASN A O 1
ATOM 743 N N . SER A 1 99 ? 62.247 15.655 8.844 1.00 18.94 98 SER A N 1
ATOM 744 C CA . SER A 1 99 ? 61.274 15.300 9.854 1.00 19.06 98 SER A CA 1
ATOM 745 C C . S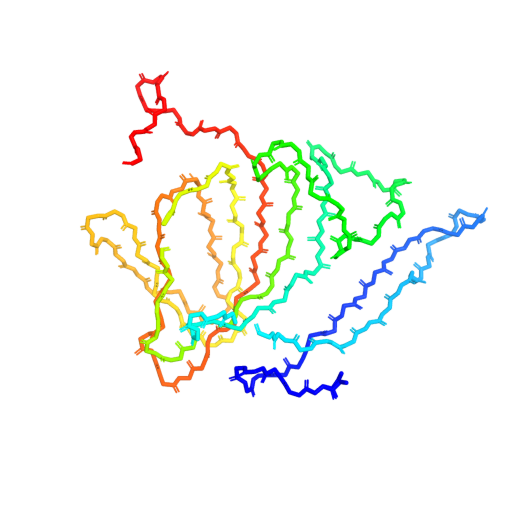ER A 1 99 ? 60.014 14.752 9.224 1.00 18.95 98 SER A C 1
ATOM 746 O O . SER A 1 99 ? 59.724 14.984 8.053 1.00 19.16 98 SER A O 1
ATOM 749 N N . ILE A 1 100 ? 59.276 14.023 10.037 1.00 17.88 99 ILE A N 1
ATOM 750 C CA . ILE A 1 100 ? 57.862 13.757 9.759 1.00 17.11 99 ILE A CA 1
ATOM 751 C C . ILE A 1 100 ? 57.100 14.609 10.749 1.00 16.92 99 ILE A C 1
ATOM 752 O O . ILE A 1 100 ? 57.468 14.703 11.901 1.00 17.19 99 ILE A O 1
ATOM 757 N N . ASP A 1 101 ? 56.074 15.284 10.262 1.00 17.77 100 ASP A N 1
ATOM 758 C CA . ASP A 1 101 ? 55.266 16.156 11.079 1.00 17.86 100 ASP A CA 1
ATOM 759 C C . ASP A 1 101 ? 53.798 15.768 11.088 1.00 18.05 100 ASP A C 1
ATOM 760 O O . ASP A 1 101 ? 53.258 15.471 10.081 1.00 20.04 100 ASP A O 1
ATOM 765 N N . TYR A 1 102 ? 53.181 15.798 12.241 1.00 16.79 101 TYR A N 1
ATOM 766 C CA . TYR A 1 102 ? 51.750 15.635 12.378 1.00 17.30 101 TYR A CA 1
ATOM 767 C C . TYR A 1 102 ? 51.174 17.026 12.639 1.00 17.36 101 TYR A C 1
ATOM 768 O O . TYR A 1 102 ? 51.500 17.678 13.625 1.00 18.87 101 TYR A O 1
ATOM 777 N N . GLY A 1 103 ? 50.314 17.471 11.749 1.00 17.82 102 GLY A N 1
ATOM 778 C CA . GLY A 1 103 ? 49.658 18.768 11.926 1.00 18.31 102 GLY A CA 1
ATOM 779 C C . GLY A 1 103 ? 48.183 18.585 12.164 1.00 18.40 102 GLY A C 1
ATOM 780 O O . GLY A 1 103 ? 47.522 17.854 11.434 1.00 19.27 102 GLY A O 1
ATOM 781 N N . ILE A 1 104 ? 47.663 19.289 13.175 1.00 17.87 103 ILE A N 1
ATOM 782 C CA . ILE A 1 104 ? 46.235 19.210 13.514 1.00 17.59 103 ILE A CA 1
ATOM 783 C C . ILE A 1 104 ? 45.602 20.570 13.468 1.00 17.41 103 ILE A C 1
ATOM 784 O O . ILE A 1 104 ? 46.007 21.506 14.192 1.00 15.92 103 ILE A O 1
ATOM 789 N N . VAL A 1 105 ? 44.598 20.686 12.622 1.00 17.23 104 VAL A N 1
ATOM 790 C CA . VAL A 1 105 ? 43.925 21.987 12.451 1.00 17.60 104 VAL A CA 1
ATOM 791 C C . VAL A 1 105 ? 42.937 22.202 13.612 1.00 17.71 104 VAL A C 1
ATOM 792 O O . VAL A 1 105 ? 41.886 21.532 13.687 1.00 17.46 104 VAL A O 1
ATOM 796 N N . LEU A 1 106 ? 43.227 23.179 14.482 1.00 17.40 105 LEU A N 1
ATOM 797 C CA . LEU A 1 106 ? 42.428 23.327 15.697 1.00 18.40 105 LEU A CA 1
ATOM 798 C C . LEU A 1 106 ? 41.236 24.238 15.473 1.00 18.98 105 LEU A C 1
ATOM 799 O O . LEU A 1 106 ? 40.142 24.089 16.059 1.00 18.40 105 LEU A O 1
ATOM 804 N N . GLU A 1 107 ? 41.492 25.218 14.641 1.00 19.42 106 GLU A N 1
ATOM 805 C CA . GLU A 1 107 ? 40.549 26.322 14.369 1.00 19.50 106 GLU A CA 1
ATOM 806 C C . GLU A 1 107 ? 40.795 26.882 12.977 1.00 19.44 106 GLU A C 1
ATOM 807 O O . GLU A 1 107 ? 41.922 27.135 12.590 1.00 18.99 106 GLU A O 1
ATOM 813 N N . GLY A 1 108 ? 39.715 27.086 12.234 1.00 19.08 107 GLY A N 1
ATOM 814 C CA . GLY A 1 108 ? 39.801 27.588 10.887 1.00 18.87 107 GLY A CA 1
ATOM 815 C C . GLY A 1 108 ? 40.180 26.503 9.896 1.00 19.60 107 GLY A C 1
ATOM 816 O O . GLY A 1 108 ? 40.075 25.324 10.169 1.00 19.26 107 GLY A O 1
ATOM 817 N N . GLU A 1 109 ? 40.580 26.955 8.721 1.00 19.68 108 GLU A N 1
ATOM 818 C CA . GLU A 1 109 ? 41.110 26.083 7.702 1.00 19.96 108 GLU A CA 1
ATOM 819 C C . GLU A 1 109 ? 42.266 26.702 6.971 1.00 18.59 108 GLU A C 1
ATOM 820 O O . GLU A 1 109 ? 42.476 27.921 6.960 1.00 16.45 108 GLU A O 1
ATOM 826 N N . ILE A 1 110 ? 43.000 25.797 6.361 1.00 18.86 109 ILE A N 1
ATOM 827 C CA . ILE A 1 110 ? 44.318 26.069 5.777 1.00 18.32 109 ILE A CA 1
ATOM 828 C C . ILE A 1 110 ? 44.526 25.399 4.404 1.00 18.80 109 ILE A C 1
ATOM 829 O O . ILE A 1 110 ? 44.054 24.293 4.136 1.00 19.11 109 ILE A O 1
ATOM 834 N N . GLU A 1 111 ? 45.234 26.123 3.544 1.00 18.21 110 GLU A N 1
ATOM 835 C CA . GLU A 1 111 ? 45.670 25.618 2.238 1.00 18.42 110 GLU A CA 1
ATOM 836 C C . GLU A 1 111 ? 47.103 25.112 2.343 1.00 18.03 110 GLU A C 1
ATOM 837 O O . GLU A 1 111 ? 48.029 25.855 2.656 1.00 18.54 110 GLU A O 1
ATOM 843 N N . LEU A 1 112 ? 47.268 23.835 2.076 1.00 17.74 111 LEU A N 1
ATOM 844 C CA . LEU A 1 112 ? 48.598 23.239 2.002 1.00 16.88 111 LEU A CA 1
ATOM 845 C C . LEU A 1 112 ? 49.016 23.162 0.561 1.00 16.96 111 LEU A C 1
ATOM 846 O O . LEU A 1 112 ? 48.382 22.477 -0.246 1.00 17.52 111 LEU A O 1
ATOM 851 N N . GLU A 1 113 ? 50.136 23.810 0.273 1.00 16.77 112 GLU A N 1
ATOM 852 C CA . GLU A 1 113 ? 50.740 23.775 -1.066 1.00 17.18 112 GLU A CA 1
ATOM 853 C C . GLU A 1 113 ? 52.076 23.043 -1.038 1.00 17.87 112 GLU A C 1
ATOM 854 O O . GLU A 1 113 ? 52.951 23.339 -0.203 1.00 17.77 112 GLU A O 1
ATOM 860 N N . LEU A 1 114 ? 52.212 22.114 -1.985 1.00 18.41 113 LEU A N 1
ATOM 861 C CA . LEU A 1 114 ? 53.419 21.302 -2.146 1.00 18.63 113 LEU A CA 1
ATOM 862 C C . LEU A 1 114 ? 54.167 21.745 -3.393 1.00 19.74 113 LEU A C 1
ATOM 863 O O . LEU A 1 114 ? 54.200 22.923 -3.680 1.00 20.33 113 LEU A O 1
ATOM 868 N N . ASP A 1 115 ? 54.747 20.807 -4.143 1.00 19.87 114 ASP A N 1
ATOM 869 C CA . ASP A 1 115 ? 55.567 21.183 -5.318 1.00 20.30 114 ASP A CA 1
ATOM 870 C C 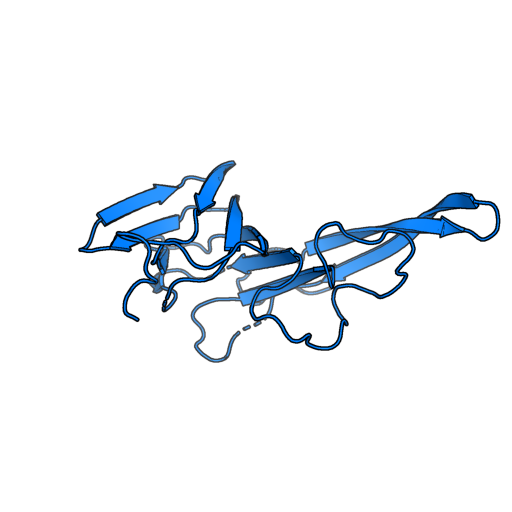. ASP A 1 115 ? 54.659 21.517 -6.498 1.00 20.17 114 ASP A C 1
ATOM 871 O O . ASP A 1 115 ? 53.552 20.999 -6.664 1.00 17.27 114 ASP A O 1
ATOM 876 N N . ASP A 1 116 ? 55.187 22.374 -7.363 1.00 20.60 115 ASP A N 1
ATOM 877 C CA . ASP A 1 116 ? 54.608 22.587 -8.685 1.00 21.81 115 ASP A CA 1
ATOM 878 C C . ASP A 1 116 ? 53.147 22.995 -8.667 1.00 22.52 115 ASP A C 1
ATOM 879 O O . ASP A 1 116 ? 52.386 22.611 -9.545 1.00 22.41 115 ASP A O 1
ATOM 884 N N . GLY A 1 117 ? 52.784 23.765 -7.643 1.00 22.63 116 GLY A N 1
ATOM 885 C CA . GLY A 1 117 ? 51.467 24.370 -7.529 1.00 22.01 116 GLY A CA 1
ATOM 886 C C . GLY A 1 117 ? 50.406 23.437 -6.942 1.00 22.49 116 GLY A C 1
ATOM 887 O O . GLY A 1 117 ? 49.256 23.821 -6.807 1.00 22.36 116 GLY A O 1
ATOM 888 N N . ALA A 1 118 ? 50.783 22.202 -6.611 1.00 21.94 117 ALA A N 1
ATOM 889 C CA . ALA A 1 118 ? 49.811 21.261 -6.025 1.00 21.15 117 ALA A CA 1
ATOM 890 C C . ALA A 1 118 ? 49.335 21.793 -4.670 1.00 21.35 117 ALA A C 1
ATOM 891 O O . ALA A 1 118 ? 50.128 22.181 -3.825 1.00 22.36 117 ALA A O 1
ATOM 893 N N . LYS A 1 119 ? 48.040 21.867 -4.480 1.00 21.73 118 LYS A N 1
ATOM 894 C CA . LYS A 1 119 ? 47.525 22.268 -3.208 1.00 21.41 118 LYS A CA 1
ATOM 895 C C . LYS A 1 119 ? 46.127 21.788 -2.904 1.00 20.85 118 LYS A C 1
ATOM 896 O O . LYS A 1 119 ? 45.390 21.497 -3.766 1.00 20.27 118 LYS A O 1
ATOM 902 N N . ARG A 1 120 ? 45.811 21.749 -1.636 1.00 19.67 119 ARG A N 1
ATOM 903 C CA . ARG A 1 120 ? 44.477 21.365 -1.098 1.00 21.07 119 ARG A CA 1
ATOM 904 C C . ARG A 1 120 ? 44.239 21.977 0.249 1.00 19.66 119 ARG A C 1
ATOM 905 O O . ARG A 1 120 ? 45.166 22.375 0.932 1.00 19.34 119 ARG A O 1
ATOM 913 N N . THR A 1 121 ? 42.960 21.992 0.598 1.00 19.35 120 THR A N 1
ATOM 914 C CA . THR A 1 121 ? 42.505 22.571 1.840 1.00 18.40 120 THR A CA 1
ATOM 915 C C . THR A 1 121 ? 42.355 21.502 2.912 1.00 18.77 120 THR A C 1
ATOM 916 O O . THR A 1 121 ? 41.817 20.422 2.671 1.00 17.53 120 THR A O 1
ATOM 920 N N . VAL A 1 122 ? 42.886 21.807 4.094 1.00 17.18 121 VAL A N 1
ATOM 921 C CA . VAL A 1 122 ? 42.676 20.979 5.270 1.00 16.99 121 VAL A CA 1
ATOM 922 C C . VAL A 1 122 ? 41.759 21.737 6.203 1.00 17.56 121 VAL A C 1
ATOM 923 O O . VAL A 1 122 ? 42.061 22.823 6.686 1.00 16.55 121 VAL A O 1
ATOM 927 N N . ARG A 1 123 ? 40.602 21.138 6.394 1.00 17.71 122 ARG A N 1
ATOM 928 C CA . ARG A 1 123 ? 39.553 21.748 7.156 1.00 18.62 122 ARG A CA 1
ATOM 929 C C . ARG A 1 123 ? 39.779 21.578 8.656 1.00 18.43 122 ARG A C 1
ATOM 930 O O . ARG A 1 123 ? 40.657 20.841 9.114 1.00 17.19 122 ARG A O 1
ATOM 938 N N . GLN A 1 124 ? 39.000 22.330 9.400 1.00 18.45 123 GLN A N 1
ATOM 939 C CA . GLN A 1 124 ? 39.073 22.283 10.858 1.00 19.05 123 GLN A CA 1
ATOM 940 C C . GLN A 1 124 ? 38.884 20.852 11.333 1.00 18.20 123 GLN A C 1
ATOM 941 O O . GLN A 1 124 ? 38.039 20.114 10.823 1.00 20.15 123 GLN A O 1
ATOM 947 N N . GLY A 1 125 ? 39.730 20.430 12.272 1.00 18.38 124 GLY A N 1
ATOM 948 C CA . GLY A 1 125 ? 39.735 19.070 12.782 1.00 18.76 124 GLY A CA 1
ATOM 949 C C . GLY A 1 125 ? 40.522 18.081 11.966 1.00 18.89 124 GLY A C 1
ATOM 950 O O . GLY A 1 125 ? 40.696 16.929 12.362 1.00 20.05 124 GLY A O 1
ATOM 951 N N . GLY A 1 126 ? 41.008 18.548 10.816 1.00 18.66 125 GLY A N 1
ATOM 952 C CA . GLY A 1 126 ? 41.815 17.750 9.908 1.00 17.63 125 GLY A CA 1
ATOM 953 C C . GLY A 1 126 ? 43.257 17.545 10.371 1.00 17.69 125 GLY A C 1
ATOM 954 O O . GLY A 1 126 ? 43.836 18.382 11.104 1.00 18.28 125 GLY A O 1
ATOM 955 N N . ILE A 1 127 ? 43.830 16.440 9.914 1.00 17.39 126 ILE A N 1
ATOM 956 C CA . ILE A 1 127 ? 45.224 16.084 10.229 1.00 17.56 126 ILE A CA 1
ATOM 957 C C . ILE A 1 127 ? 46.080 15.877 8.991 1.00 18.16 126 ILE A C 1
ATOM 958 O O . ILE A 1 127 ? 45.709 15.161 8.051 1.00 19.02 126 ILE A O 1
ATOM 963 N N . ILE A 1 128 ? 47.261 16.498 9.037 1.00 17.03 127 ILE A N 1
ATOM 964 C CA . ILE A 1 128 ? 48.264 16.362 7.998 1.00 16.34 127 ILE A CA 1
ATOM 965 C C . ILE A 1 128 ? 49.423 15.484 8.492 1.00 17.35 127 ILE A C 1
ATOM 966 O O . ILE A 1 128 ? 49.938 15.669 9.593 1.00 17.37 127 ILE A O 1
ATOM 971 N N . VAL A 1 129 ? 49.776 14.512 7.657 1.00 18.05 128 VAL A N 1
ATOM 972 C CA . VAL A 1 129 ? 51.015 13.721 7.843 1.00 17.89 128 VAL A CA 1
ATOM 973 C C . VAL A 1 129 ? 52.023 14.189 6.798 1.00 18.55 128 VAL A C 1
ATOM 974 O O . VAL A 1 129 ? 51.924 13.828 5.620 1.00 19.33 128 VAL A O 1
ATOM 978 N N . GLN A 1 130 ? 52.968 15.008 7.229 1.00 18.44 129 GLN A N 1
ATOM 979 C CA . GLN A 1 130 ? 53.920 15.653 6.344 1.00 18.26 129 GLN A CA 1
ATOM 980 C C . GLN A 1 130 ? 55.191 14.831 6.313 1.00 17.90 129 GLN A C 1
ATOM 981 O O . GLN A 1 130 ? 55.909 14.812 7.233 1.00 17.94 129 GLN A O 1
ATOM 987 N N . ARG A 1 131 ? 55.423 14.137 5.216 1.00 18.35 130 ARG A N 1
ATOM 988 C CA . ARG A 1 131 ? 56.491 13.118 5.116 1.00 18.77 130 ARG A CA 1
ATOM 989 C C . ARG A 1 131 ? 57.772 13.664 4.442 1.00 18.90 130 ARG A C 1
ATOM 990 O O . ARG A 1 131 ? 58.290 13.095 3.486 1.00 19.06 130 ARG A O 1
ATOM 998 N N . GLY A 1 132 ? 58.265 14.745 5.034 1.00 18.34 131 GLY A N 1
ATOM 999 C CA . GLY A 1 132 ? 59.578 15.377 4.694 1.00 18.87 131 GLY A CA 1
ATOM 1000 C C . GLY A 1 132 ? 59.529 16.106 3.369 1.00 18.59 131 GLY A C 1
ATOM 1001 O O . GLY A 1 132 ? 60.510 16.287 2.652 1.00 18.20 131 GLY A O 1
ATOM 1002 N N . THR A 1 133 ? 58.330 16.546 3.069 1.00 19.79 132 THR A N 1
ATOM 1003 C CA . THR A 1 133 ? 58.031 17.256 1.818 1.00 19.48 132 THR A CA 1
ATOM 1004 C C . THR A 1 133 ? 58.161 18.770 1.841 1.00 20.36 132 THR A C 1
ATOM 1005 O O . THR A 1 133 ? 57.740 19.466 2.790 1.00 20.61 132 THR A O 1
ATOM 1009 N N . ASN A 1 134 ? 58.708 19.273 0.744 1.00 19.31 133 ASN A N 1
ATOM 1010 C CA . ASN A 1 134 ? 58.626 20.707 0.426 1.00 19.79 133 ASN A CA 1
ATOM 1011 C C . ASN A 1 134 ? 57.169 21.187 0.447 1.00 19.81 133 ASN A C 1
ATOM 1012 O O . ASN A 1 134 ? 56.280 20.567 -0.157 1.00 18.83 133 ASN A O 1
ATOM 1017 N N . HIS A 1 135 ? 56.920 22.230 1.218 1.00 18.30 134 HIS A N 1
ATOM 1018 C CA . HIS A 1 135 ? 55.548 22.794 1.383 1.00 19.02 134 HIS A CA 1
ATOM 1019 C C . HIS A 1 135 ? 55.507 24.229 1.900 1.00 18.88 134 HIS A C 1
ATOM 1020 O O . HIS A 1 135 ? 56.459 24.742 2.508 1.00 18.83 134 HIS A O 1
ATOM 1027 N N . LEU A 1 136 ? 54.341 24.845 1.731 1.00 19.78 135 LEU A N 1
ATOM 1028 C CA . LEU A 1 136 ? 53.985 26.078 2.462 1.00 18.52 135 LEU A CA 1
ATOM 1029 C C . LEU A 1 136 ? 52.537 25.974 2.948 1.00 18.03 135 LEU A C 1
ATOM 1030 O O . LEU A 1 136 ? 51.733 25.178 2.436 1.00 16.52 135 LEU A O 1
ATOM 1035 N N . TRP A 1 137 ? 52.225 26.777 3.941 1.00 16.40 136 TRP A N 1
ATOM 1036 C CA . TRP A 1 137 ? 50.859 26.930 4.458 1.00 16.44 136 TRP A CA 1
ATOM 1037 C C . TRP A 1 137 ? 50.316 28.323 4.096 1.00 17.76 136 TRP A C 1
ATOM 1038 O O . TRP A 1 137 ? 50.991 29.321 4.303 1.00 16.40 136 TRP A O 1
ATOM 1049 N N . ARG A 1 138 ? 49.106 28.344 3.573 1.00 18.31 137 ARG A N 1
ATOM 1050 C CA . ARG A 1 138 ? 48.433 29.582 3.130 1.00 18.70 137 ARG A CA 1
ATOM 1051 C C . ARG A 1 138 ? 47.030 29.675 3.670 1.00 18.85 137 ARG A C 1
ATOM 1052 O O . ARG A 1 138 ? 46.249 28.755 3.545 1.00 18.35 137 ARG A O 1
ATOM 1060 N N . ASN A 1 139 ? 46.750 30.797 4.332 1.00 18.84 138 ASN A N 1
ATOM 1061 C CA . ASN A 1 139 ? 45.408 31.111 4.827 1.00 19.22 138 ASN A CA 1
ATOM 1062 C C . ASN A 1 139 ? 44.733 32.019 3.837 1.00 19.01 138 ASN A C 1
ATOM 1063 O O . ASN A 1 139 ? 45.096 33.184 3.711 1.00 17.75 138 ASN A O 1
ATOM 1068 N N . THR A 1 140 ? 43.776 31.452 3.106 1.00 19.46 139 THR A N 1
ATOM 1069 C CA . THR A 1 140 ? 43.096 32.173 2.043 1.00 19.73 139 THR A CA 1
ATOM 1070 C C . THR A 1 140 ? 41.719 32.616 2.561 1.00 19.39 139 THR A C 1
ATOM 1071 O O . THR A 1 140 ? 40.874 33.086 1.806 1.00 20.51 139 THR A O 1
ATOM 1075 N N . THR A 1 141 ? 41.510 32.439 3.854 1.00 18.90 140 THR A N 1
ATOM 1076 C CA . THR A 1 141 ? 40.283 32.879 4.533 1.00 19.32 140 THR A CA 1
ATOM 1077 C C . THR A 1 141 ? 40.433 34.249 5.219 1.00 20.70 140 THR A C 1
ATOM 1078 O O . THR A 1 141 ? 41.500 34.846 5.213 1.00 20.54 140 THR A O 1
ATOM 1082 N N . ASP A 1 142 ? 39.328 34.710 5.812 1.00 21.16 141 ASP A N 1
ATOM 1083 C CA . ASP A 1 142 ? 39.252 36.013 6.540 1.00 22.22 141 ASP A CA 1
ATOM 1084 C C . ASP A 1 142 ? 39.367 35.875 8.043 1.00 21.61 141 ASP A C 1
ATOM 1085 O O . ASP A 1 142 ? 39.260 36.835 8.785 1.00 20.16 141 ASP A O 1
ATOM 1090 N N . LYS A 1 143 ? 39.682 34.679 8.489 1.00 20.76 142 LYS A N 1
ATOM 1091 C CA . LYS A 1 143 ? 39.857 34.426 9.901 1.00 20.65 142 LYS A CA 1
ATOM 1092 C C . LYS A 1 143 ? 41.187 33.716 10.127 1.00 20.30 142 LYS A C 1
ATOM 1093 O O . LYS A 1 143 ? 41.634 32.999 9.231 1.00 18.78 142 LYS A O 1
ATOM 1097 N N . PRO A 1 144 ? 41.805 33.869 11.339 1.00 19.92 143 PRO A N 1
ATOM 1098 C CA . PRO A 1 144 ? 43.035 33.112 11.594 1.00 20.34 143 PRO A CA 1
ATOM 1099 C C . PRO A 1 144 ? 42.771 31.588 11.630 1.00 19.23 143 PRO A C 1
ATOM 1100 O O . PRO A 1 144 ? 41.662 31.136 11.834 1.00 19.63 143 PRO A O 1
ATOM 1104 N N . CYS A 1 145 ? 43.814 30.846 11.333 1.00 19.43 144 CYS A N 1
ATOM 1105 C CA . CYS A 1 145 ? 43.806 29.402 11.421 1.00 18.43 144 CYS A CA 1
ATOM 1106 C C . CYS A 1 145 ? 44.901 28.928 12.374 1.00 18.63 144 CYS A C 1
ATOM 1107 O O . CYS A 1 145 ? 46.082 29.266 12.201 1.00 18.63 144 CYS A O 1
ATOM 1110 N N . ARG A 1 146 ? 44.497 28.176 13.378 1.00 17.78 145 ARG A N 1
ATOM 1111 C CA . ARG A 1 146 ? 45.420 27.613 14.374 1.00 17.12 145 ARG A CA 1
ATOM 1112 C C . ARG A 1 146 ? 45.698 26.157 14.078 1.00 17.20 145 ARG A C 1
ATOM 1113 O O . ARG A 1 146 ? 44.794 25.345 13.932 1.00 16.55 145 ARG A O 1
ATOM 1121 N N . ILE A 1 147 ? 46.987 25.845 14.005 1.00 17.41 146 ILE A N 1
ATOM 1122 C CA . ILE A 1 147 ? 47.439 24.480 13.774 1.00 17.48 146 ILE A CA 1
ATOM 1123 C C . ILE A 1 147 ? 48.461 24.074 14.836 1.00 18.21 146 ILE A C 1
ATOM 1124 O O . ILE A 1 147 ? 49.352 24.820 15.176 1.00 15.46 146 ILE A O 1
ATOM 1129 N N . ALA A 1 148 ? 48.253 22.891 15.393 1.00 17.93 147 ALA A N 1
ATOM 1130 C CA . ALA A 1 148 ? 49.251 22.266 16.287 1.00 18.31 147 ALA A CA 1
ATOM 1131 C C . ALA A 1 148 ? 50.127 21.372 15.438 1.00 17.60 147 ALA A C 1
ATOM 1132 O O . ALA A 1 148 ? 49.624 20.467 14.717 1.00 17.82 147 ALA A O 1
ATOM 1134 N N . PHE A 1 149 ? 51.428 21.606 15.539 1.00 16.72 148 PHE A N 1
ATOM 1135 C CA . PHE A 1 149 ? 52.414 20.842 14.798 1.00 17.29 148 PHE A CA 1
ATOM 1136 C C . PHE A 1 149 ? 53.346 20.076 15.718 1.00 17.69 148 PHE A C 1
ATOM 1137 O O . PHE A 1 149 ? 53.969 20.632 16.632 1.00 18.46 148 PHE A O 1
ATOM 1145 N N . ILE A 1 150 ? 53.473 18.794 15.409 1.00 17.37 149 ILE A N 1
ATOM 1146 C CA . ILE A 1 150 ? 54.451 17.920 16.030 1.00 16.97 149 ILE A CA 1
ATOM 1147 C C . ILE A 1 150 ? 55.477 17.434 15.000 1.00 17.75 149 ILE A C 1
ATOM 1148 O O . ILE A 1 150 ? 55.149 16.734 14.056 1.00 18.11 149 ILE A O 1
ATOM 1153 N N . LEU A 1 151 ? 56.735 17.791 15.219 1.00 17.82 150 LEU A N 1
ATOM 1154 C CA . LEU A 1 151 ? 57.781 17.481 14.268 1.00 17.78 150 LEU A CA 1
ATOM 1155 C C . LEU A 1 151 ? 58.728 16.470 14.880 1.00 18.62 150 LEU A C 1
ATOM 1156 O O . LEU A 1 151 ? 59.262 16.671 15.949 1.00 18.96 150 LEU A O 1
ATOM 1161 N N . ILE A 1 152 ? 58.935 15.377 14.159 1.00 19.58 151 ILE A N 1
ATOM 1162 C CA . ILE A 1 152 ? 59.757 14.275 14.643 1.00 18.63 151 ILE A CA 1
ATOM 1163 C C . ILE A 1 152 ? 60.885 14.006 13.651 1.00 19.48 151 ILE A C 1
ATOM 1164 O O . ILE A 1 152 ? 60.659 13.833 12.457 1.00 18.57 151 ILE A O 1
ATOM 1169 N N . GLU A 1 153 ? 62.115 14.096 14.174 1.00 19.66 152 GLU A N 1
ATOM 1170 C CA . GLU A 1 153 ? 63.343 13.786 13.455 1.00 18.82 152 GLU A CA 1
ATOM 1171 C C . GLU A 1 153 ? 63.202 12.615 12.475 1.00 19.08 152 GLU A C 1
ATOM 1172 O O . GLU A 1 153 ? 62.628 11.579 12.806 1.00 18.37 152 GLU A O 1
ATOM 1178 N N . ALA A 1 154 ? 63.666 12.836 11.243 1.00 19.41 153 ALA A N 1
ATOM 1179 C CA . ALA A 1 154 ? 63.900 11.756 10.270 1.00 20.00 153 ALA A CA 1
ATOM 1180 C C . ALA A 1 154 ? 65.074 12.157 9.388 1.00 20.70 153 ALA A C 1
ATOM 1181 O O . ALA A 1 154 ? 65.354 13.352 9.199 1.00 21.18 153 ALA A O 1
ATOM 1183 N N . PRO A 1 155 ? 65.800 11.167 8.880 1.00 20.80 154 PRO A N 1
ATOM 1184 C CA . PRO A 1 155 ? 66.828 11.499 7.902 1.00 21.51 154 PRO A CA 1
ATOM 1185 C C . PRO A 1 155 ? 66.269 12.221 6.670 1.00 21.38 154 PRO A C 1
ATOM 1186 O O . PRO A 1 155 ? 65.062 12.174 6.345 1.00 20.77 154 PRO A O 1
ATOM 1190 N N . ALA A 1 156 ? 67.183 12.852 5.976 1.00 20.57 155 ALA A N 1
ATOM 1191 C CA . ALA A 1 156 ? 66.881 13.407 4.685 1.00 20.77 155 ALA A CA 1
ATOM 1192 C C . ALA A 1 156 ? 66.271 12.347 3.829 1.00 21.00 155 ALA A C 1
ATOM 1193 O O . ALA A 1 156 ? 66.654 11.169 3.865 1.00 20.85 155 ALA A O 1
ATOM 1195 N N . TYR A 1 157 ? 65.303 12.813 3.062 1.00 20.87 156 TYR A N 1
ATOM 1196 C CA . TYR A 1 157 ? 64.611 12.009 2.097 1.00 20.83 156 TYR A CA 1
ATOM 1197 C C . TYR A 1 157 ? 65.610 11.685 0.997 1.00 20.57 156 TYR A C 1
ATOM 1198 O O . TYR A 1 157 ? 66.350 12.561 0.508 1.00 20.11 156 TYR A O 1
ATOM 1207 N N . LEU A 1 158 ? 65.597 10.416 0.624 1.00 20.91 157 LEU A N 1
ATOM 1208 C CA . LEU A 1 158 ? 66.449 9.878 -0.454 1.00 22.23 157 LEU A CA 1
ATOM 1209 C C . LEU A 1 158 ? 65.672 9.652 -1.763 1.00 22.68 157 LEU A C 1
ATOM 1210 O O . LEU A 1 158 ? 64.760 8.822 -1.870 1.00 19.61 157 LEU A O 1
ATOM 1215 N N . HIS A 1 159 ? 66.068 10.417 -2.765 1.00 24.03 158 HIS A N 1
ATOM 1216 C CA . HIS A 1 159 ? 65.604 10.234 -4.141 1.00 25.78 158 HIS A CA 1
ATOM 1217 C C . HIS A 1 159 ? 66.707 9.633 -5.013 1.00 27.49 158 HIS A C 1
ATOM 1218 O O . HIS A 1 159 ? 67.762 10.227 -5.185 1.00 28.01 158 HIS A O 1
ATOM 1225 N N . ASN A 1 160 ? 66.409 8.463 -5.555 1.00 28.36 159 ASN A N 1
ATOM 1226 C CA . ASN A 1 160 ? 67.373 7.633 -6.279 1.00 29.95 159 ASN A CA 1
ATOM 1227 C C . ASN A 1 160 ? 68.632 7.543 -5.438 1.00 30.65 159 ASN A C 1
ATOM 1228 O O . ASN A 1 160 ? 69.740 7.807 -5.917 1.00 31.28 159 ASN A O 1
ATOM 1233 N N . GLY A 1 161 ? 68.416 7.323 -4.145 1.00 31.32 160 GLY A N 1
ATOM 1234 C CA . GLY A 1 161 ? 69.503 7.091 -3.186 1.00 31.76 160 GLY A CA 1
ATOM 1235 C C . GLY A 1 161 ? 70.313 8.308 -2.817 1.00 32.49 160 GLY A C 1
ATOM 1236 O O . GLY A 1 161 ? 71.336 8.202 -2.159 1.00 32.42 160 GLY A O 1
ATOM 1237 N N . GLN A 1 162 ? 69.846 9.474 -3.235 1.00 33.35 161 GLN A N 1
ATOM 1238 C CA . GLN A 1 162 ? 70.535 10.720 -2.914 1.00 33.84 161 GLN A CA 1
ATOM 1239 C C . GLN A 1 162 ? 69.577 11.754 -2.370 1.00 33.94 161 GLN A C 1
ATOM 1240 O O . GLN A 1 162 ? 68.396 11.726 -2.692 1.00 32.92 161 GLN A O 1
ATOM 1246 N N . PRO A 1 163 ? 70.091 12.685 -1.565 1.00 34.62 162 PRO A N 1
ATOM 1247 C CA . PRO A 1 163 ? 69.322 13.834 -1.093 1.00 34.96 162 PRO A CA 1
ATOM 1248 C C . PRO A 1 163 ? 68.772 14.646 -2.248 1.00 35.76 162 PRO A C 1
ATOM 1249 O O . PRO A 1 163 ? 69.337 14.642 -3.340 1.00 34.55 162 PRO A O 1
ATOM 1253 N N . LEU A 1 164 ? 67.653 15.320 -2.010 1.00 36.62 163 LEU A N 1
ATOM 1254 C CA . LEU A 1 164 ? 67.129 16.262 -3.001 1.00 38.01 163 LEU A CA 1
ATOM 1255 C C . 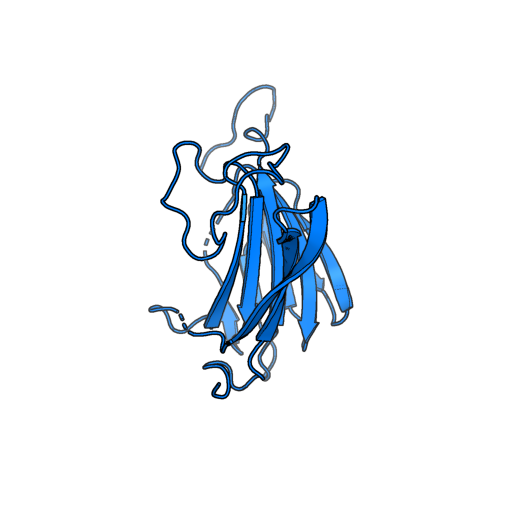LEU A 1 164 ? 67.889 17.622 -2.990 1.00 40.36 163 LEU A C 1
ATOM 1256 O O . LEU A 1 164 ? 68.365 18.091 -1.959 1.00 40.16 163 LEU A O 1
ATOM 1261 N N . PRO A 1 165 ? 67.940 18.274 -4.147 1.00 43.20 164 PRO A N 1
ATOM 1262 C CA . PRO A 1 165 ? 68.229 19.709 -4.325 1.00 45.20 164 PRO A CA 1
ATOM 1263 C C . PRO A 1 165 ? 67.415 20.644 -3.431 1.00 46.95 164 PRO A C 1
ATOM 1264 O O . PRO A 1 165 ? 66.216 20.456 -3.262 1.00 47.67 164 PRO A O 1
ATOM 1268 N N . GLU A 1 166 ? 68.058 21.682 -2.901 1.00 48.81 165 GLU A N 1
ATOM 1269 C CA . GLU A 1 166 ? 67.323 22.775 -2.237 1.00 49.35 165 GLU A CA 1
ATOM 1270 C C . GLU A 1 166 ? 67.503 24.078 -3.020 1.00 50.00 165 GLU A C 1
ATOM 1271 O O . GLU A 1 166 ? 67.287 24.123 -4.242 1.00 50.99 165 GLU A O 1
#

Radius of gyration: 17.19 Å; Cα contacts (8 Å, |Δi|>4): 374; chains: 1; bounding box: 34×32×54 Å

B-factor: mean 22.97, std 7.72, range [12.45, 55.37]